Protein AF-A0A1I2UMV1-F1 (afdb_monomer_lite)

Structure (mmCIF, N/CA/C/O backbone):
data_AF-A0A1I2UMV1-F1
#
_entry.id   AF-A0A1I2UMV1-F1
#
loop_
_atom_site.group_PDB
_atom_site.id
_atom_site.type_symbol
_atom_site.label_atom_id
_atom_site.label_alt_id
_atom_site.label_comp_id
_atom_site.label_asym_id
_atom_site.label_entity_id
_atom_site.label_seq_id
_atom_site.pdbx_PDB_ins_code
_atom_site.Cartn_x
_atom_site.Cartn_y
_atom_site.Cartn_z
_atom_site.occupancy
_atom_site.B_iso_or_equiv
_atom_site.auth_seq_id
_atom_site.auth_comp_id
_atom_site.auth_asym_id
_atom_site.auth_atom_id
_atom_site.pdbx_PDB_model_num
ATOM 1 N N . MET A 1 1 ? 15.955 1.678 -17.903 1.00 62.06 1 MET A N 1
ATOM 2 C CA . MET A 1 1 ? 15.992 0.443 -17.090 1.00 62.06 1 MET A CA 1
ATOM 3 C C . MET A 1 1 ? 15.703 -0.728 -18.033 1.00 62.06 1 MET A C 1
ATOM 5 O O . MET A 1 1 ? 15.495 -0.473 -19.216 1.00 62.06 1 MET A O 1
ATOM 9 N N . SER A 1 2 ? 15.798 -1.994 -17.621 1.00 75.50 2 SER A N 1
ATOM 10 C CA . SER A 1 2 ? 15.300 -3.109 -18.456 1.00 75.50 2 SER A CA 1
ATOM 11 C C . SER A 1 2 ? 13.815 -3.366 -18.193 1.00 75.50 2 SER A C 1
ATOM 13 O O . SER A 1 2 ? 13.322 -3.049 -17.114 1.00 75.50 2 SER A O 1
ATOM 15 N N . ASP A 1 3 ? 13.106 -3.971 -19.153 1.00 83.25 3 ASP A N 1
ATOM 16 C CA . ASP A 1 3 ? 11.705 -4.396 -18.970 1.00 83.25 3 ASP A CA 1
ATOM 17 C C . ASP A 1 3 ? 11.523 -5.249 -17.696 1.00 83.25 3 ASP A C 1
ATOM 19 O O . ASP A 1 3 ? 10.508 -5.125 -17.014 1.00 83.25 3 ASP A O 1
ATOM 23 N N . ASP A 1 4 ? 12.538 -6.039 -17.325 1.00 88.88 4 ASP A N 1
ATOM 24 C CA . ASP A 1 4 ? 12.547 -6.841 -16.094 1.00 88.88 4 ASP A CA 1
ATOM 25 C C . ASP A 1 4 ? 12.459 -5.979 -14.814 1.00 88.88 4 ASP A C 1
ATOM 27 O O . ASP A 1 4 ? 11.770 -6.345 -13.865 1.00 88.88 4 ASP A O 1
ATOM 31 N N . GLU A 1 5 ? 13.112 -4.808 -14.777 1.00 89.88 5 GLU A N 1
ATOM 32 C CA . GLU A 1 5 ? 13.065 -3.903 -13.615 1.00 89.88 5 GLU A CA 1
ATOM 33 C C . GLU A 1 5 ? 11.672 -3.269 -13.458 1.00 89.88 5 GLU A C 1
ATOM 35 O O . GLU A 1 5 ? 11.193 -3.066 -12.339 1.00 89.88 5 GLU A O 1
ATOM 40 N N . LEU A 1 6 ? 10.991 -2.993 -14.577 1.00 94.62 6 LEU A N 1
ATOM 41 C CA . LEU A 1 6 ? 9.610 -2.515 -14.564 1.00 94.62 6 LEU A CA 1
ATOM 42 C C . LEU A 1 6 ? 8.638 -3.620 -14.121 1.00 94.62 6 LEU A C 1
ATOM 44 O O . LEU A 1 6 ? 7.711 -3.344 -13.358 1.00 94.62 6 LEU A O 1
ATOM 48 N N . GLU A 1 7 ? 8.841 -4.864 -14.558 1.00 96.00 7 GLU A N 1
ATOM 49 C CA . GLU A 1 7 ? 8.020 -6.006 -14.134 1.00 96.00 7 GLU A CA 1
ATOM 50 C C . GLU A 1 7 ? 8.143 -6.262 -12.621 1.00 96.00 7 GLU A C 1
ATOM 52 O O . GLU A 1 7 ? 7.127 -6.434 -11.935 1.00 96.00 7 GLU A O 1
ATOM 57 N N . ASP A 1 8 ? 9.358 -6.172 -12.075 1.00 96.25 8 ASP A N 1
ATOM 58 C CA . ASP A 1 8 ? 9.607 -6.251 -10.633 1.00 96.25 8 ASP A CA 1
ATOM 59 C C . ASP A 1 8 ? 8.911 -5.113 -9.863 1.00 96.25 8 ASP A C 1
ATOM 61 O O . ASP A 1 8 ? 8.291 -5.353 -8.818 1.00 96.25 8 ASP A O 1
ATOM 65 N N . ALA A 1 9 ? 8.950 -3.882 -10.386 1.00 96.94 9 ALA A N 1
ATOM 66 C CA . ALA A 1 9 ? 8.265 -2.737 -9.783 1.00 96.94 9 ALA A CA 1
ATOM 67 C C . ALA A 1 9 ? 6.735 -2.914 -9.778 1.00 96.9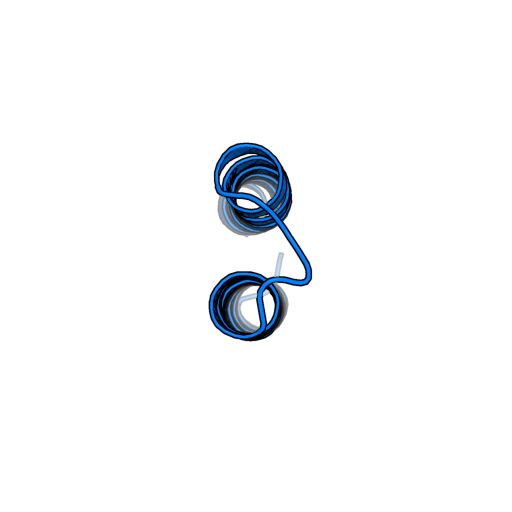4 9 ALA A C 1
ATOM 69 O O . ALA A 1 9 ? 6.076 -2.641 -8.770 1.00 96.94 9 ALA A O 1
ATOM 70 N N . VAL A 1 10 ? 6.158 -3.436 -10.866 1.00 97.88 10 VAL A N 1
ATOM 71 C CA . VAL A 1 10 ? 4.726 -3.769 -10.936 1.00 97.88 10 VAL A CA 1
ATOM 72 C C . VAL A 1 10 ? 4.371 -4.842 -9.904 1.00 97.88 10 VAL A C 1
ATOM 74 O O . VAL A 1 10 ? 3.387 -4.693 -9.174 1.00 97.88 10 VAL A O 1
ATOM 77 N N . ALA A 1 11 ? 5.172 -5.904 -9.792 1.00 98.12 11 ALA A N 1
ATOM 78 C CA . ALA A 1 11 ? 4.946 -6.960 -8.808 1.00 98.12 11 ALA A CA 1
ATOM 79 C C . ALA A 1 11 ? 5.013 -6.429 -7.363 1.00 98.12 11 ALA A C 1
ATOM 81 O O . ALA A 1 11 ? 4.194 -6.812 -6.517 1.00 98.12 11 ALA A O 1
ATOM 82 N N . ALA A 1 12 ? 5.952 -5.521 -7.083 1.00 97.81 12 ALA A N 1
ATOM 83 C CA . ALA A 1 12 ? 6.074 -4.856 -5.791 1.00 97.81 12 ALA A CA 1
ATOM 84 C C . ALA A 1 12 ? 4.840 -3.999 -5.470 1.00 97.81 12 ALA A C 1
ATOM 86 O O . ALA A 1 12 ? 4.279 -4.139 -4.378 1.00 97.81 12 ALA A O 1
ATOM 87 N N . PHE A 1 13 ? 4.371 -3.190 -6.427 1.00 98.38 13 PHE A N 1
ATOM 88 C CA . PHE A 1 13 ? 3.166 -2.373 -6.273 1.00 98.38 13 PHE A CA 1
ATOM 89 C C . PHE A 1 13 ? 1.934 -3.225 -5.950 1.00 98.38 13 PHE A C 1
ATOM 91 O O . PHE A 1 13 ? 1.239 -2.954 -4.972 1.00 98.38 13 PHE A O 1
ATOM 98 N N . LEU A 1 14 ? 1.679 -4.285 -6.728 1.00 98.75 14 LEU A N 1
ATOM 99 C CA . LEU A 1 14 ? 0.511 -5.153 -6.530 1.00 98.75 14 LEU A CA 1
ATOM 100 C C . LEU A 1 14 ? 0.517 -5.798 -5.140 1.00 98.75 14 LEU A C 1
ATOM 102 O O . LEU A 1 14 ? -0.487 -5.771 -4.429 1.00 98.75 14 LEU A O 1
ATOM 106 N N . LYS A 1 15 ? 1.674 -6.308 -4.707 1.00 98.62 15 LYS A N 1
ATOM 107 C CA . LYS A 1 15 ? 1.832 -6.892 -3.371 1.00 98.62 15 LYS A CA 1
ATOM 108 C C . LYS A 1 15 ? 1.639 -5.857 -2.257 1.00 98.62 15 LYS A C 1
ATOM 110 O O . LYS A 1 15 ? 1.058 -6.180 -1.219 1.00 98.62 15 LYS A O 1
ATOM 115 N N . GLY A 1 16 ? 2.155 -4.642 -2.446 1.00 98.31 16 GLY A N 1
ATOM 116 C CA . GLY A 1 16 ? 1.971 -3.528 -1.518 1.00 98.31 16 GLY A CA 1
ATOM 117 C C . GLY A 1 16 ? 0.500 -3.139 -1.386 1.00 98.31 16 GLY A C 1
ATOM 118 O O . GLY A 1 16 ? -0.013 -3.031 -0.271 1.00 98.31 16 GLY A O 1
ATOM 119 N N . ALA A 1 17 ? -0.201 -3.033 -2.515 1.00 98.56 17 ALA A N 1
ATOM 120 C CA . ALA A 1 17 ? -1.621 -2.712 -2.562 1.00 98.56 17 ALA A CA 1
ATOM 121 C C . ALA A 1 17 ? -2.484 -3.774 -1.866 1.00 98.56 17 ALA A C 1
ATOM 123 O O . ALA A 1 17 ? -3.283 -3.433 -0.995 1.00 98.56 17 ALA A O 1
ATOM 124 N N . ASP A 1 18 ? -2.273 -5.059 -2.167 1.00 98.62 18 ASP A N 1
ATOM 125 C CA . ASP A 1 18 ? -2.992 -6.162 -1.514 1.00 98.62 18 ASP A CA 1
ATOM 126 C C . ASP A 1 18 ? -2.799 -6.148 0.006 1.00 98.62 18 ASP A C 1
ATOM 128 O O . ASP A 1 18 ? -3.734 -6.386 0.779 1.00 98.62 18 ASP A O 1
ATOM 132 N N . LYS A 1 19 ? -1.579 -5.837 0.459 1.00 98.50 19 LYS A N 1
ATOM 133 C CA . LYS A 1 19 ? -1.286 -5.712 1.885 1.00 98.50 19 LYS A CA 1
ATOM 134 C C . LYS A 1 19 ? -2.032 -4.529 2.506 1.00 98.50 19 LYS A C 1
ATOM 136 O O . LYS A 1 19 ? -2.659 -4.724 3.546 1.00 98.50 19 LYS A O 1
ATOM 141 N N . ALA A 1 20 ? -1.991 -3.352 1.881 1.00 98.44 20 ALA A N 1
ATOM 142 C CA . ALA A 1 20 ? -2.669 -2.154 2.377 1.00 98.44 20 ALA A CA 1
ATOM 143 C C . ALA A 1 20 ? -4.187 -2.379 2.494 1.00 98.44 20 ALA A C 1
ATOM 145 O O . ALA A 1 20 ? -4.774 -2.107 3.542 1.00 98.44 20 ALA A O 1
ATOM 146 N N . TYR A 1 21 ? -4.809 -2.982 1.475 1.00 98.44 21 TYR A N 1
ATOM 147 C CA . TYR A 1 21 ? -6.222 -3.361 1.535 1.00 98.44 21 TYR A CA 1
ATOM 148 C C . TYR A 1 21 ? -6.500 -4.370 2.648 1.00 98.44 21 TYR A C 1
ATOM 150 O O . TYR A 1 21 ? -7.444 -4.191 3.413 1.00 98.44 21 TYR A O 1
ATOM 158 N N . SER A 1 22 ? -5.659 -5.396 2.804 1.00 98.50 22 SER A N 1
ATOM 159 C CA . SER A 1 22 ? -5.844 -6.383 3.869 1.00 98.50 22 SER A CA 1
ATOM 160 C C . SER A 1 22 ? -5.726 -5.774 5.271 1.00 98.50 22 SER A C 1
ATOM 162 O O . SER A 1 22 ? -6.444 -6.186 6.182 1.00 98.50 22 SER A O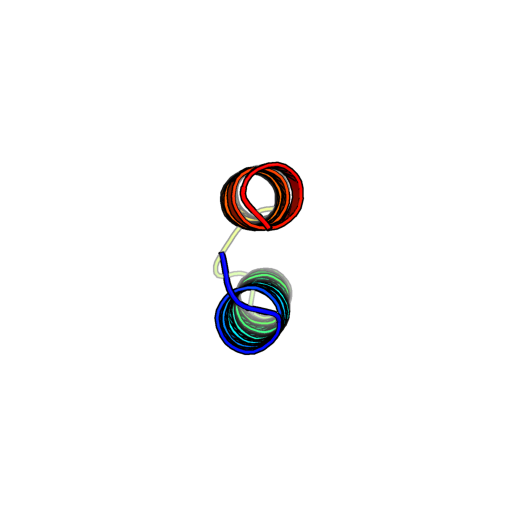 1
ATOM 164 N N . GLU A 1 23 ? -4.824 -4.812 5.469 1.00 98.38 23 GLU A N 1
ATOM 165 C CA . GLU A 1 23 ? -4.676 -4.087 6.735 1.00 98.38 23 GLU A CA 1
ATOM 166 C C . GLU A 1 23 ? -5.888 -3.190 7.016 1.00 98.38 23 GLU A C 1
ATOM 168 O O . GLU A 1 23 ? -6.391 -3.197 8.142 1.00 98.38 23 GLU A O 1
ATOM 173 N N . TYR A 1 24 ? -6.417 -2.508 5.997 1.00 98.19 24 TYR A N 1
ATOM 174 C CA . TYR A 1 24 ? -7.658 -1.739 6.100 1.00 98.19 24 TYR A CA 1
ATOM 175 C C . TYR A 1 24 ? -8.864 -2.623 6.449 1.00 98.19 24 TYR A C 1
ATOM 177 O O . TYR A 1 24 ? -9.576 -2.355 7.416 1.00 98.19 24 TYR A O 1
ATOM 185 N N . GLU A 1 25 ? -9.067 -3.727 5.724 1.00 98.31 25 GLU A N 1
ATOM 186 C CA . GLU A 1 25 ? -10.183 -4.659 5.942 1.00 98.31 25 GLU A CA 1
ATOM 187 C C . GLU A 1 25 ? -10.156 -5.299 7.336 1.00 98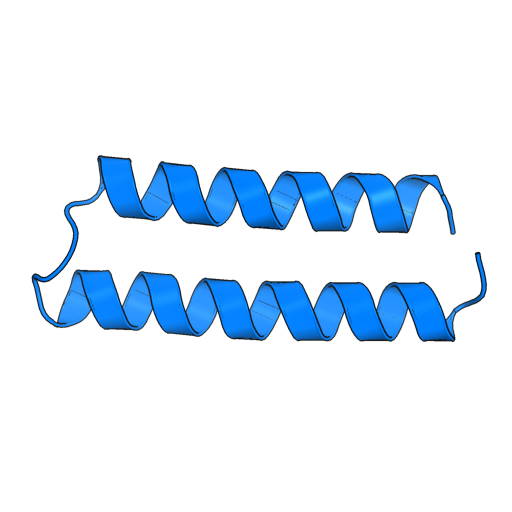.31 25 GLU A C 1
ATOM 189 O O . GLU A 1 25 ? -11.201 -5.535 7.945 1.00 98.31 25 GLU A O 1
ATOM 194 N N . LYS A 1 26 ? -8.957 -5.562 7.869 1.00 98.38 26 LYS A N 1
ATOM 195 C CA . LYS A 1 26 ? -8.767 -6.070 9.236 1.00 98.38 26 LYS A CA 1
ATOM 196 C C . LYS A 1 26 ? -8.956 -4.992 10.309 1.00 98.38 26 LYS A C 1
ATOM 198 O O . LYS A 1 26 ? -8.936 -5.322 11.495 1.00 98.38 26 LYS A O 1
ATOM 203 N N . GLY A 1 27 ? -9.126 -3.729 9.916 1.00 98.00 27 GLY A N 1
ATOM 204 C CA . GLY A 1 27 ? -9.227 -2.582 10.817 1.00 98.00 27 GLY A CA 1
ATOM 205 C C . GLY A 1 27 ? -7.899 -2.205 11.478 1.00 98.00 27 GLY A C 1
ATOM 206 O O . GLY A 1 27 ? -7.907 -1.592 12.543 1.00 98.00 27 GLY A O 1
ATOM 207 N N . TYR A 1 28 ? -6.764 -2.605 10.895 1.00 97.44 28 TYR A N 1
ATOM 208 C CA . TYR A 1 28 ? -5.422 -2.253 11.377 1.00 97.44 28 TYR A CA 1
ATOM 209 C C . TYR A 1 28 ? -4.957 -0.877 10.894 1.00 97.44 28 TYR A C 1
ATOM 211 O O . TYR A 1 28 ? -4.078 -0.289 11.520 1.00 97.44 28 TYR A O 1
ATOM 219 N N . ALA A 1 29 ? -5.556 -0.365 9.820 1.00 97.62 29 ALA A N 1
ATOM 220 C CA . ALA A 1 29 ? -5.315 0.968 9.288 1.00 97.62 29 ALA A CA 1
ATOM 221 C C . ALA A 1 29 ? -6.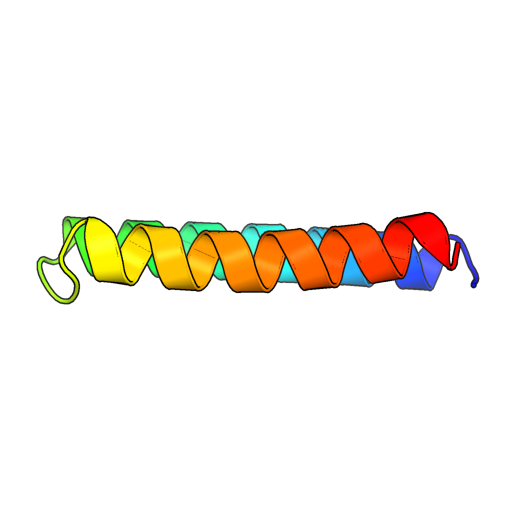646 1.666 8.982 1.00 97.62 29 ALA A C 1
ATOM 223 O O . ALA A 1 29 ? -7.636 1.013 8.645 1.00 97.62 29 ALA A O 1
ATOM 22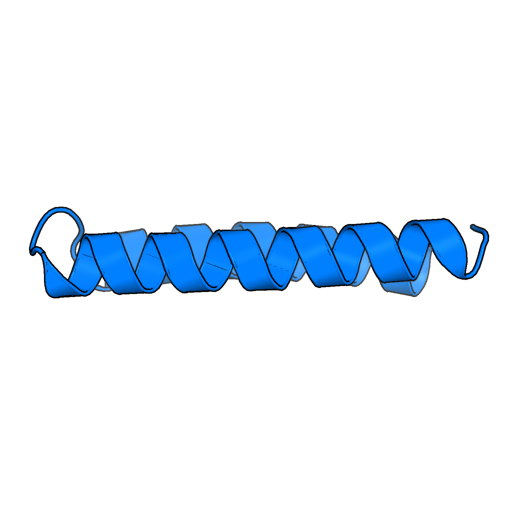4 N N . ASP A 1 30 ? -6.670 2.993 9.101 1.00 98.44 30 ASP A N 1
ATOM 225 C CA . ASP A 1 30 ? -7.778 3.806 8.605 1.00 98.44 30 ASP A CA 1
ATOM 226 C C . ASP A 1 30 ? -7.608 4.124 7.108 1.00 98.44 30 ASP A C 1
ATOM 228 O O . ASP A 1 30 ? -6.635 3.721 6.460 1.00 98.44 30 ASP A O 1
ATOM 232 N N . ALA A 1 31 ? -8.607 4.799 6.535 1.00 98.12 31 ALA A N 1
ATOM 233 C CA . ALA A 1 31 ? -8.618 5.118 5.113 1.00 98.12 31 ALA A CA 1
ATOM 234 C C . ALA A 1 31 ? -7.446 6.030 4.721 1.00 98.12 31 ALA A C 1
ATOM 236 O O . ALA A 1 31 ? -6.815 5.784 3.698 1.00 98.12 31 ALA A O 1
ATOM 237 N N . ASP A 1 32 ? -7.118 7.026 5.545 1.00 98.44 32 ASP A N 1
ATOM 238 C CA . ASP A 1 32 ? -6.060 7.993 5.242 1.00 98.44 32 ASP A CA 1
ATOM 239 C C . ASP A 1 32 ? -4.681 7.320 5.272 1.00 98.44 32 ASP A C 1
ATOM 241 O O . ASP A 1 32 ? -3.875 7.502 4.358 1.00 98.44 32 ASP A O 1
ATOM 245 N N . ALA A 1 33 ? -4.428 6.466 6.268 1.00 97.94 33 ALA A N 1
ATOM 246 C CA . ALA A 1 33 ? -3.212 5.665 6.342 1.00 97.94 33 ALA A CA 1
ATOM 247 C C . ALA A 1 33 ? -3.088 4.705 5.148 1.00 97.94 33 ALA A C 1
ATOM 249 O O . ALA A 1 33 ? -2.010 4.568 4.570 1.00 97.94 33 ALA A O 1
ATOM 250 N N . THR A 1 34 ? -4.194 4.077 4.742 1.00 98.31 34 THR A N 1
ATOM 251 C CA . THR A 1 34 ? -4.220 3.176 3.579 1.00 98.31 34 THR A CA 1
ATOM 252 C C . THR A 1 34 ? -3.898 3.928 2.289 1.00 98.31 34 THR A C 1
ATOM 254 O O . THR A 1 34 ? -3.071 3.468 1.502 1.00 98.31 34 THR A O 1
ATOM 257 N N . LEU A 1 35 ? -4.505 5.103 2.084 1.00 98.50 35 LEU A N 1
ATOM 258 C CA . LEU A 1 35 ? -4.236 5.947 0.920 1.00 98.50 35 LEU A CA 1
ATOM 259 C C . LEU A 1 35 ? -2.778 6.408 0.886 1.00 98.50 35 LEU A C 1
ATOM 261 O O . LEU A 1 35 ? -2.149 6.295 -0.159 1.00 98.50 35 LEU A O 1
ATOM 265 N N . SER A 1 36 ? -2.213 6.828 2.020 1.00 98.31 36 SER A N 1
ATOM 266 C CA . SER A 1 36 ? -0.814 7.269 2.085 1.00 98.31 36 SER A CA 1
ATOM 267 C C . SER A 1 36 ? 0.178 6.160 1.698 1.00 98.31 36 SER A C 1
ATOM 269 O O . SER A 1 36 ? 1.164 6.413 1.000 1.00 98.31 36 SER A O 1
ATOM 271 N N . VAL A 1 37 ? -0.095 4.910 2.092 1.00 97.88 37 VAL A N 1
ATOM 272 C CA . VAL A 1 37 ? 0.719 3.750 1.686 1.00 97.88 37 VAL A CA 1
ATOM 273 C C . VAL A 1 37 ? 0.578 3.468 0.188 1.00 97.88 37 VAL A C 1
ATOM 275 O O . VAL A 1 37 ? 1.579 3.236 -0.489 1.00 97.88 37 VAL A O 1
ATOM 278 N N . LEU A 1 38 ? -0.646 3.510 -0.348 1.00 98.50 38 LEU A N 1
ATOM 279 C CA . LEU A 1 38 ? -0.890 3.312 -1.780 1.00 98.50 38 LEU A CA 1
ATOM 280 C C . LEU A 1 38 ? -0.246 4.408 -2.635 1.00 98.50 38 LEU A C 1
ATOM 282 O O . LEU A 1 38 ? 0.304 4.098 -3.687 1.00 98.50 38 LEU A O 1
ATOM 286 N N . GLU A 1 39 ? -0.291 5.663 -2.187 1.00 98.50 39 GLU A N 1
ATOM 287 C CA . GLU A 1 39 ? 0.377 6.793 -2.842 1.00 98.50 39 GLU A CA 1
ATOM 288 C C . GLU A 1 39 ? 1.889 6.578 -2.902 1.00 98.50 39 GLU A C 1
ATOM 290 O O . GLU A 1 39 ? 2.474 6.716 -3.971 1.00 98.50 39 GLU A O 1
ATOM 295 N N . THR A 1 40 ? 2.498 6.131 -1.800 1.00 98.25 40 THR A N 1
ATOM 296 C CA . THR A 1 40 ? 3.938 5.827 -1.758 1.00 98.25 40 THR A CA 1
ATOM 297 C C . THR A 1 40 ? 4.310 4.760 -2.790 1.00 98.25 40 THR A C 1
ATOM 299 O O . THR A 1 40 ? 5.205 4.972 -3.603 1.00 98.25 40 THR A O 1
ATOM 302 N N . HIS A 1 41 ? 3.589 3.635 -2.819 1.00 98.12 41 HIS A N 1
ATOM 303 C CA . HIS A 1 41 ? 3.846 2.577 -3.802 1.00 98.12 41 HIS A CA 1
ATOM 304 C C . HIS A 1 41 ? 3.572 3.022 -5.244 1.00 98.12 41 HIS A C 1
ATOM 306 O O . HIS A 1 41 ? 4.242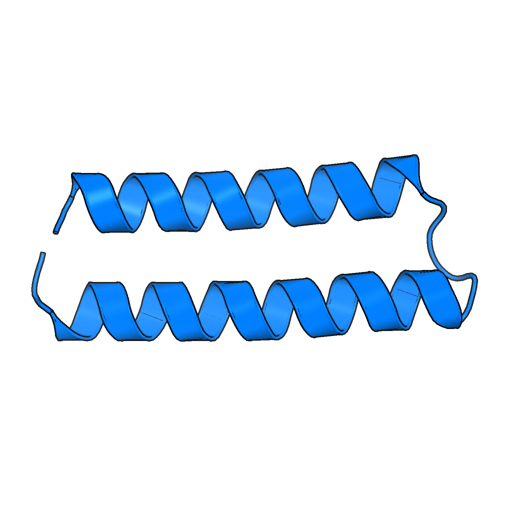 2.574 -6.175 1.00 98.12 41 HIS A O 1
ATOM 312 N N . LEU A 1 42 ? 2.577 3.887 -5.451 1.00 98.38 42 LEU A N 1
ATOM 313 C CA . LEU A 1 42 ? 2.263 4.432 -6.767 1.00 98.38 42 LEU A CA 1
ATOM 314 C C . LEU A 1 42 ? 3.381 5.345 -7.278 1.00 98.38 42 LEU A C 1
ATOM 316 O O . LEU A 1 42 ? 3.697 5.297 -8.466 1.00 98.38 42 LEU A O 1
ATOM 320 N N . ASP A 1 43 ? 3.970 6.157 -6.407 1.00 98.00 43 ASP A N 1
ATOM 321 C CA . ASP A 1 43 ? 5.083 7.031 -6.767 1.00 98.00 43 ASP A CA 1
ATOM 322 C C . ASP A 1 43 ? 6.346 6.217 -7.084 1.00 98.00 43 ASP A C 1
ATOM 324 O O . ASP A 1 43 ? 6.956 6.444 -8.126 1.00 98.00 43 ASP A O 1
ATOM 328 N N . GLU A 1 44 ? 6.654 5.178 -6.299 1.00 96.19 44 GLU A N 1
ATOM 329 C CA . GLU A 1 44 ? 7.738 4.223 -6.603 1.00 96.19 44 GLU A CA 1
ATOM 330 C C . GLU A 1 44 ? 7.555 3.566 -7.986 1.00 96.19 44 GLU A C 1
ATOM 332 O O . GLU A 1 44 ? 8.494 3.477 -8.781 1.00 96.19 44 GLU A O 1
ATOM 337 N N . LEU A 1 45 ? 6.329 3.138 -8.311 1.00 97.19 45 LEU A N 1
ATOM 338 C CA . LEU A 1 45 ? 6.013 2.556 -9.617 1.00 97.19 45 LEU A CA 1
ATOM 339 C C . LEU A 1 45 ? 6.154 3.578 -10.756 1.00 97.19 45 LEU A C 1
ATOM 341 O O . LEU A 1 45 ? 6.632 3.230 -11.838 1.00 97.19 45 LEU A O 1
ATOM 345 N N . ARG A 1 46 ? 5.735 4.831 -10.540 1.00 96.62 46 ARG A N 1
ATOM 346 C CA . ARG A 1 46 ? 5.879 5.906 -11.535 1.00 96.62 46 ARG A CA 1
ATOM 347 C C . ARG A 1 46 ? 7.340 6.206 -11.820 1.00 96.62 46 ARG A C 1
ATOM 349 O O . ARG A 1 46 ? 7.704 6.293 -12.987 1.00 96.62 46 ARG A O 1
ATOM 356 N N . GLU A 1 47 ? 8.166 6.313 -10.785 1.00 95.38 47 GLU A N 1
ATOM 357 C CA . GLU A 1 47 ? 9.605 6.535 -10.937 1.00 95.38 47 GLU A CA 1
ATOM 358 C C . GLU A 1 47 ? 10.266 5.405 -11.737 1.00 95.38 47 GLU A C 1
ATOM 360 O O . GLU A 1 47 ? 11.048 5.675 -12.653 1.00 95.38 47 GLU A O 1
ATOM 365 N N . ALA A 1 48 ? 9.910 4.147 -11.449 1.00 94.94 48 ALA A N 1
ATOM 366 C CA . ALA A 1 48 ? 10.390 2.992 -12.206 1.00 94.94 48 ALA A CA 1
ATOM 367 C C . ALA A 1 48 ? 9.944 3.038 -13.677 1.00 94.94 48 ALA A C 1
ATOM 369 O O . ALA A 1 48 ? 10.755 2.820 -14.572 1.00 94.94 48 ALA A O 1
ATOM 370 N N . HIS A 1 49 ? 8.680 3.380 -13.942 1.00 95.12 49 HIS A N 1
ATOM 371 C CA . HIS A 1 49 ? 8.145 3.505 -15.301 1.00 95.12 49 HIS A CA 1
ATOM 372 C C . HIS A 1 49 ? 8.778 4.660 -16.092 1.00 95.12 49 HIS A C 1
ATOM 374 O O . HIS A 1 49 ? 9.047 4.516 -17.279 1.00 95.12 49 HIS A O 1
ATOM 380 N N . GLU A 1 50 ? 9.018 5.813 -15.468 1.00 93.38 50 GLU A N 1
ATOM 381 C CA . GLU A 1 50 ? 9.691 6.949 -16.118 1.00 93.38 50 GLU A CA 1
ATOM 382 C C . GLU A 1 50 ? 11.179 6.681 -16.380 1.00 93.38 50 GLU A C 1
ATOM 384 O O . GLU A 1 50 ? 11.773 7.289 -17.272 1.00 93.38 50 GLU A O 1
ATOM 389 N N . SER A 1 51 ? 11.769 5.765 -15.611 1.00 84.88 51 SER A N 1
ATOM 390 C CA . SER A 1 51 ? 13.170 5.359 -15.729 1.00 84.88 51 SER A CA 1
ATOM 391 C C . SER A 1 51 ? 13.384 4.122 -16.611 1.00 84.88 51 SER A C 1
ATOM 393 O O . SER A 1 51 ? 14.545 3.771 -16.861 1.00 84.88 51 SER A O 1
ATOM 395 N N . ALA A 1 52 ? 12.306 3.463 -17.054 1.00 76.81 52 ALA A N 1
ATOM 396 C CA . ALA A 1 52 ? 12.294 2.341 -17.997 1.00 76.81 52 ALA A CA 1
ATOM 397 C C . ALA A 1 52 ? 12.789 2.776 -19.377 1.00 76.81 52 ALA A C 1
ATOM 399 O O . ALA A 1 52 ? 13.890 2.288 -19.736 1.00 76.81 52 ALA A O 1
#

pLDDT: mean 95.29, std 6.9, range [62.06, 98.75]

Organism: NCBI:txid553467

Radius of gyration: 12.29 Å; chains: 1; bounding box: 26×15×30 Å

Sequence (52 aa):
MSDDELEDAVAAFLKGADKAYSEYEKGYADADATLSVLETHLDELREAHESA

Foldseek 3Di:
DDPVLLVVLVVVLVVQLVVLVVCVVVVVDDPVRSVVSNVVSVVSSVVSVVVD

Secondary structure (DSSP, 8-state):
--HHHHHHHHHHHHHHHHHHHHHHHTTSS-HHHHHHHHHHHHHHHHHHHHH-